Protein AF-A0A2K3P2I1-F1 (afdb_monomer_lite)

Radius of gyration: 15.12 Å; chains: 1; bounding box: 37×25×28 Å

Sequence (53 aa):
DPLRGGKEDLFDHIVSIVHSNDSDALLKDATAPPRRRLVPEILLKLAHNISPF

Organism: Trifolium pratense (NCBI:txid57577)

Foldseek 3Di:
DLLQLDDDPVVVVVLCVVCVPPPVSVVCVVVDDRDDRNDDVVVVVVCVVVDPD

Secondary structure (DSSP, 8-state):
-GGGT---HHHHHHHHHHSTT-HHHHHHHHTPPPPP-SS-HHHHHHHHHH---

Structure (mmCIF, N/CA/C/O backbone):
data_AF-A0A2K3P2I1-F1
#
_entry.id   AF-A0A2K3P2I1-F1
#
loop_
_atom_site.group_PDB
_atom_site.id
_atom_site.type_symbol
_atom_site.label_atom_id
_atom_site.label_alt_id
_atom_site.label_comp_id
_atom_site.label_asym_id
_atom_site.label_entity_id
_atom_site.label_seq_id
_atom_site.pdbx_PDB_ins_code
_atom_site.Cartn_x
_atom_site.Cartn_y
_atom_site.Cartn_z
_atom_site.occupancy
_atom_site.B_iso_or_equiv
_atom_site.auth_seq_id
_atom_site.auth_comp_id
_atom_site.auth_asym_id
_atom_site.auth_atom_id
_atom_site.pdbx_PDB_model_num
ATOM 1 N N . ASP A 1 1 ? -2.005 -2.820 -10.652 1.00 63.81 1 ASP A N 1
ATOM 2 C CA . ASP A 1 1 ? -0.637 -3.186 -10.231 1.00 63.81 1 ASP A CA 1
ATOM 3 C C . ASP A 1 1 ? -0.373 -2.520 -8.883 1.00 63.81 1 ASP A C 1
ATOM 5 O O . ASP A 1 1 ? -0.298 -1.286 -8.843 1.00 63.81 1 ASP A O 1
ATOM 9 N N . PRO A 1 2 ? -0.300 -3.328 -7.810 1.00 60.22 2 PRO A N 1
ATOM 10 C CA . PRO A 1 2 ? -0.234 -2.868 -6.418 1.00 60.22 2 PRO A CA 1
ATOM 11 C C . PRO A 1 2 ? 0.968 -1.975 -6.140 1.00 60.22 2 PRO A C 1
ATOM 13 O O . PRO A 1 2 ? 0.900 -1.016 -5.373 1.00 60.22 2 PRO A O 1
ATOM 16 N N . LEU A 1 3 ? 2.086 -2.254 -6.803 1.00 68.06 3 LEU A N 1
ATOM 17 C CA . LEU A 1 3 ? 3.357 -1.588 -6.541 1.00 68.06 3 LEU A CA 1
ATOM 18 C C . LEU A 1 3 ? 3.508 -0.294 -7.347 1.00 68.06 3 LEU A C 1
ATOM 20 O O . LEU A 1 3 ? 4.289 0.593 -6.983 1.00 68.06 3 LEU A O 1
ATOM 24 N N . ARG A 1 4 ? 2.727 -0.167 -8.425 1.00 66.62 4 ARG A N 1
ATOM 25 C CA . ARG A 1 4 ? 2.706 0.994 -9.324 1.00 66.62 4 ARG A CA 1
ATOM 26 C C . ARG A 1 4 ? 1.669 2.056 -8.966 1.00 66.62 4 ARG A C 1
ATOM 28 O O . ARG A 1 4 ? 1.620 3.066 -9.663 1.00 66.62 4 ARG A O 1
ATOM 35 N N . GLY A 1 5 ? 0.889 1.874 -7.899 1.00 64.62 5 GLY A N 1
ATOM 36 C CA . GLY A 1 5 ? -0.142 2.841 -7.500 1.00 64.62 5 GLY A CA 1
ATOM 37 C C . GLY A 1 5 ? -1.311 2.922 -8.489 1.00 64.62 5 GLY A C 1
ATOM 38 O O . GLY A 1 5 ? -1.967 3.956 -8.585 1.00 64.62 5 GLY A O 1
ATOM 39 N N . GLY A 1 6 ? -1.546 1.854 -9.260 1.00 67.62 6 GLY A N 1
ATOM 40 C CA . GLY A 1 6 ? -2.746 1.735 -10.088 1.00 67.62 6 GLY A CA 1
ATOM 41 C C . GLY A 1 6 ? -3.983 1.438 -9.239 1.00 67.62 6 GLY A C 1
ATOM 42 O O . GLY A 1 6 ? -3.863 0.985 -8.101 1.00 67.62 6 GLY A O 1
ATOM 43 N N . LYS A 1 7 ? -5.177 1.660 -9.806 1.00 63.41 7 LYS A N 1
ATOM 44 C CA . LYS A 1 7 ? -6.418 1.145 -9.213 1.00 63.41 7 LYS A CA 1
ATOM 45 C C . LYS A 1 7 ? -6.338 -0.378 -9.130 1.00 63.41 7 LYS A C 1
ATOM 47 O O . LYS A 1 7 ? -5.806 -1.030 -10.031 1.00 63.41 7 LYS A O 1
ATOM 52 N N . GLU A 1 8 ? -6.814 -0.915 -8.019 1.00 71.00 8 GLU A N 1
ATOM 53 C CA . GLU A 1 8 ? -6.790 -2.343 -7.734 1.00 71.00 8 GLU A CA 1
ATOM 54 C C . GLU A 1 8 ? -8.199 -2.784 -7.398 1.00 71.00 8 GLU A C 1
ATOM 56 O O . GLU A 1 8 ? -8.681 -2.508 -6.300 1.00 71.00 8 GLU A O 1
ATOM 61 N N . ASP A 1 9 ? -8.832 -3.483 -8.336 1.00 69.75 9 ASP A N 1
ATOM 62 C CA . ASP A 1 9 ? -10.216 -3.926 -8.183 1.00 69.75 9 ASP A CA 1
ATOM 63 C C . ASP A 1 9 ? -10.383 -4.833 -6.957 1.00 69.75 9 ASP A C 1
ATOM 65 O O . ASP A 1 9 ? -11.377 -4.735 -6.248 1.00 69.75 9 ASP A O 1
ATOM 69 N N . LEU A 1 10 ? -9.380 -5.665 -6.644 1.00 74.50 10 LEU A N 1
ATOM 70 C CA . LEU A 1 10 ? -9.403 -6.536 -5.466 1.00 74.50 10 LEU A CA 1
ATOM 71 C C . LEU A 1 10 ? -9.343 -5.745 -4.154 1.00 74.50 10 LEU A C 1
ATOM 73 O O . LEU A 1 10 ? -10.049 -6.072 -3.204 1.00 74.50 10 LEU A O 1
ATOM 77 N N . PHE A 1 11 ? -8.511 -4.705 -4.099 1.00 72.94 11 PHE A N 1
ATOM 78 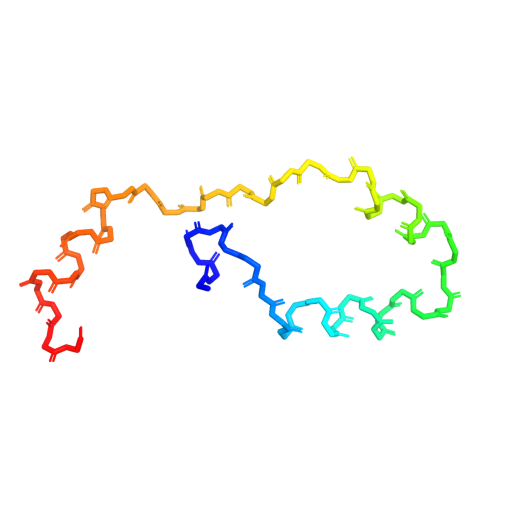C CA . PHE A 1 11 ? -8.415 -3.849 -2.922 1.00 72.94 11 PHE A CA 1
ATOM 79 C C . PHE A 1 11 ? -9.715 -3.068 -2.723 1.00 72.94 11 PHE A C 1
ATOM 81 O O . PHE A 1 11 ? -10.243 -3.063 -1.617 1.00 72.94 11 PHE A O 1
ATOM 88 N N . ASP A 1 12 ? -10.269 -2.490 -3.793 1.00 75.25 12 ASP A N 1
ATOM 89 C CA . ASP A 1 12 ? -11.555 -1.782 -3.747 1.00 75.25 12 ASP A CA 1
ATOM 90 C C . ASP A 1 12 ? -12.687 -2.717 -3.294 1.00 75.25 12 ASP A C 1
ATOM 92 O O . ASP A 1 12 ? -13.541 -2.322 -2.502 1.00 75.25 12 ASP A O 1
ATOM 96 N N . HIS A 1 13 ? -12.660 -3.983 -3.719 1.00 78.50 13 HIS A N 1
ATOM 97 C CA . HIS A 1 13 ? -13.634 -4.984 -3.289 1.00 78.50 13 HIS A CA 1
ATOM 98 C C . HIS A 1 13 ? -13.504 -5.323 -1.797 1.00 78.50 13 HIS A C 1
ATOM 100 O O . HIS A 1 13 ? -14.502 -5.356 -1.081 1.00 78.50 13 HIS A O 1
ATOM 106 N N . ILE A 1 14 ? -12.278 -5.525 -1.305 1.00 78.44 14 ILE A N 1
ATOM 107 C CA . ILE A 1 14 ? -12.017 -5.806 0.115 1.00 78.44 14 ILE A CA 1
ATOM 108 C C . ILE A 1 14 ? -12.412 -4.607 0.977 1.00 78.44 14 ILE A C 1
ATOM 110 O O . ILE A 1 14 ? -13.101 -4.777 1.977 1.00 78.44 14 ILE A O 1
ATOM 114 N N . VAL A 1 15 ? -12.033 -3.396 0.575 1.00 77.44 15 VAL A N 1
ATOM 115 C CA . VAL A 1 15 ? -12.412 -2.152 1.255 1.00 77.44 15 VAL A CA 1
ATOM 116 C C . VAL A 1 15 ? -13.929 -1.985 1.278 1.00 77.44 15 VAL A C 1
ATOM 118 O O . VAL A 1 15 ? -14.491 -1.673 2.325 1.00 77.44 15 VAL A O 1
ATOM 121 N N . SER A 1 16 ? -14.611 -2.266 0.166 1.00 78.31 16 SER A N 1
ATOM 122 C CA . SER A 1 16 ? -16.072 -2.213 0.103 1.00 78.31 16 SER A CA 1
ATOM 123 C C . SER A 1 16 ? -16.738 -3.223 1.039 1.00 78.31 16 SER A C 1
ATOM 125 O O . SER A 1 16 ? -17.798 -2.903 1.574 1.00 78.31 16 SER A O 1
ATOM 127 N N . ILE A 1 17 ? -16.149 -4.409 1.242 1.00 79.75 17 ILE A N 1
ATOM 128 C CA . ILE A 1 17 ? -16.641 -5.445 2.170 1.00 79.75 17 ILE A CA 1
ATOM 129 C C . ILE A 1 17 ? -16.341 -5.077 3.632 1.00 79.75 17 ILE A C 1
ATOM 131 O O . ILE A 1 17 ? -17.168 -5.284 4.515 1.00 79.75 17 ILE A O 1
ATOM 135 N N . VAL A 1 18 ? -15.162 -4.520 3.907 1.00 80.31 18 VAL A N 1
ATOM 136 C CA . VAL A 1 18 ? -14.749 -4.142 5.267 1.00 80.31 18 VAL A CA 1
ATOM 137 C C . VAL A 1 18 ? -15.520 -2.914 5.754 1.00 80.31 18 VAL A C 1
ATOM 139 O O . VAL A 1 18 ? -15.926 -2.865 6.911 1.00 80.31 18 VAL A O 1
ATOM 142 N N . HIS A 1 19 ? -15.783 -1.947 4.873 1.00 76.94 19 HIS A N 1
ATOM 143 C CA . HIS A 1 19 ? -16.499 -0.714 5.209 1.00 76.94 19 HIS A CA 1
ATOM 144 C C . HIS A 1 19 ? -18.012 -0.774 4.945 1.00 76.94 19 HIS A C 1
ATOM 146 O O . HIS A 1 19 ? -18.692 0.235 5.125 1.00 76.94 19 HIS A O 1
ATOM 152 N N . SER A 1 20 ? -18.583 -1.927 4.557 1.00 71.25 20 SER A N 1
ATOM 153 C CA . SER A 1 20 ? -20.025 -2.031 4.242 1.00 71.25 20 SER A CA 1
ATOM 154 C C . SER A 1 20 ? -20.937 -1.659 5.414 1.00 71.25 20 SER A C 1
ATOM 156 O O . S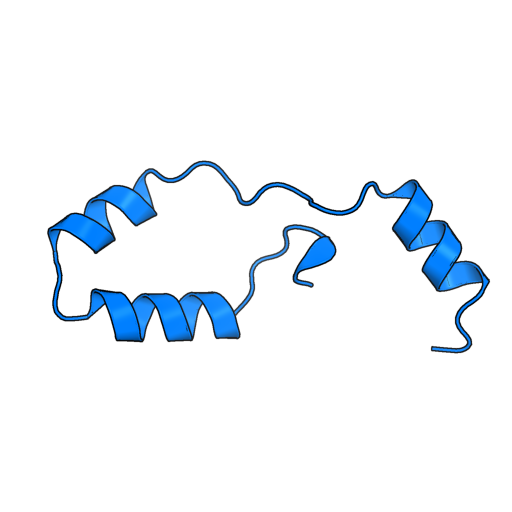ER A 1 20 ? -22.101 -1.333 5.204 1.00 71.25 20 SER A O 1
ATOM 158 N N . ASN A 1 21 ? -20.419 -1.743 6.641 1.00 69.00 21 ASN A N 1
ATOM 159 C CA . ASN A 1 21 ? -21.174 -1.545 7.872 1.00 69.00 21 ASN A CA 1
ATOM 160 C C . ASN A 1 21 ? -20.693 -0.330 8.687 1.00 69.00 21 ASN A C 1
ATOM 162 O O . ASN A 1 21 ? -21.130 -0.163 9.822 1.00 69.00 21 ASN A O 1
ATOM 166 N N . ASP A 1 22 ? -19.784 0.487 8.136 1.00 72.75 22 ASP A N 1
ATOM 167 C CA . ASP A 1 22 ? -19.116 1.564 8.875 1.00 72.75 22 ASP A CA 1
ATOM 168 C C . ASP A 1 22 ? -19.051 2.859 8.042 1.00 72.75 22 ASP A C 1
ATOM 170 O O . ASP A 1 22 ? -18.153 3.092 7.225 1.00 72.75 22 ASP A O 1
ATOM 174 N N . SER A 1 23 ? -20.057 3.717 8.229 1.00 71.81 23 SER A N 1
ATOM 175 C CA . SER A 1 23 ? -20.248 4.963 7.470 1.00 71.81 23 SER A CA 1
ATOM 176 C C . SER A 1 23 ? -19.130 5.990 7.680 1.00 71.81 23 SER A C 1
ATOM 178 O O . SER A 1 23 ? -18.804 6.747 6.764 1.00 71.81 23 SER A O 1
ATOM 180 N N . ASP A 1 24 ? -18.501 5.993 8.855 1.00 73.00 24 ASP A N 1
ATOM 181 C CA . ASP A 1 24 ? -17.356 6.858 9.158 1.00 73.00 24 ASP A CA 1
ATOM 182 C C . ASP A 1 24 ? -16.095 6.457 8.383 1.00 73.00 24 ASP A C 1
ATOM 184 O O . ASP A 1 24 ? -15.267 7.307 8.035 1.00 73.00 24 ASP A O 1
ATOM 188 N N . ALA A 1 25 ? -15.939 5.166 8.088 1.00 68.81 25 ALA A N 1
ATOM 189 C CA . ALA A 1 25 ? -14.803 4.666 7.329 1.00 68.81 25 ALA A CA 1
ATOM 190 C C . ALA A 1 25 ? -14.928 5.013 5.837 1.00 68.81 25 ALA A C 1
ATOM 192 O O . ALA A 1 25 ? -13.948 5.439 5.228 1.00 68.81 25 ALA A O 1
ATOM 193 N N . LEU A 1 26 ? -16.146 4.962 5.283 1.00 67.50 26 LEU A N 1
ATOM 194 C CA . LEU A 1 26 ? -16.441 5.394 3.909 1.00 67.50 26 LEU A CA 1
ATOM 195 C C . LEU A 1 26 ? -16.104 6.873 3.663 1.00 67.50 26 LEU A C 1
ATOM 197 O O . LEU A 1 26 ? -15.527 7.214 2.630 1.00 67.50 26 LEU A O 1
ATOM 201 N N . LEU A 1 27 ? -16.425 7.756 4.616 1.00 72.25 27 LEU A N 1
ATOM 202 C CA . LEU A 1 27 ? -16.116 9.187 4.499 1.00 72.25 27 LEU A CA 1
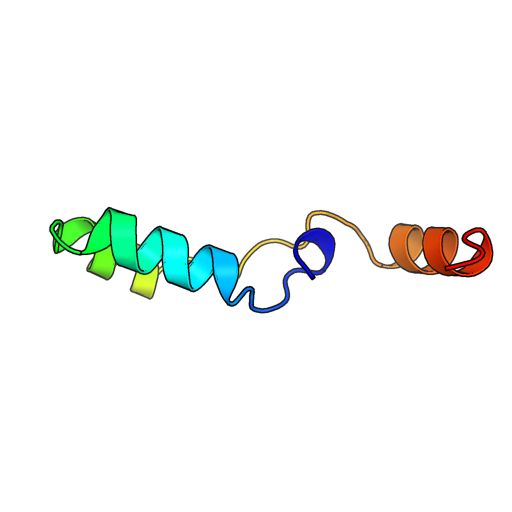ATOM 203 C C . LEU A 1 27 ? -14.608 9.460 4.516 1.00 72.25 27 LEU A C 1
ATOM 205 O O . LEU A 1 27 ? -14.119 10.298 3.757 1.00 72.25 27 LEU A O 1
ATOM 209 N N . LYS A 1 28 ? -13.857 8.738 5.354 1.00 72.62 28 LYS A N 1
ATOM 210 C CA . LYS A 1 28 ? -12.394 8.865 5.421 1.00 72.62 28 LYS A CA 1
ATOM 211 C C . LYS A 1 28 ? -11.732 8.368 4.144 1.00 72.62 28 LYS A C 1
ATOM 213 O O . LYS A 1 28 ? -10.824 9.032 3.645 1.00 72.62 28 LYS A O 1
ATOM 218 N N . ASP A 1 29 ? -12.228 7.269 3.590 1.00 68.81 29 ASP A N 1
ATOM 219 C CA . ASP A 1 29 ? -11.689 6.674 2.370 1.00 68.81 29 ASP A CA 1
ATOM 220 C C . ASP A 1 29 ? -11.920 7.568 1.138 1.00 68.81 29 ASP A C 1
ATOM 222 O O . ASP A 1 29 ? -11.023 7.738 0.314 1.00 68.81 29 ASP A O 1
ATOM 226 N N . ALA A 1 30 ? -13.064 8.266 1.069 1.00 72.31 30 ALA A N 1
ATOM 227 C CA . ALA A 1 30 ? -13.356 9.242 0.010 1.00 72.31 30 ALA A CA 1
ATOM 228 C C . ALA A 1 30 ? -12.406 10.458 0.005 1.00 72.31 30 ALA A C 1
ATOM 230 O O . ALA A 1 30 ? -12.203 11.086 -1.035 1.00 72.31 30 ALA A O 1
ATOM 231 N N . THR A 1 31 ? -11.820 10.794 1.158 1.00 78.75 31 THR A N 1
ATOM 232 C CA . THR A 1 31 ? -10.863 11.908 1.306 1.00 78.75 31 THR A CA 1
ATOM 233 C C . THR A 1 31 ? -9.402 11.460 1.297 1.00 78.75 31 THR A C 1
ATOM 235 O O . THR A 1 31 ? -8.499 12.297 1.393 1.00 78.75 31 THR A O 1
ATOM 238 N N . ALA A 1 32 ? -9.149 10.151 1.200 1.00 72.69 32 ALA A N 1
ATOM 239 C CA . ALA A 1 32 ? -7.808 9.611 1.311 1.00 72.69 32 ALA A CA 1
ATOM 240 C C . ALA A 1 32 ? -6.923 10.087 0.142 1.00 72.69 32 ALA A C 1
ATOM 242 O O . ALA A 1 32 ? -7.355 10.111 -1.015 1.00 72.69 32 ALA A O 1
ATOM 243 N N . PRO A 1 33 ? -5.662 10.467 0.417 1.00 71.00 33 PRO A N 1
ATOM 244 C CA . PRO A 1 33 ? -4.732 10.846 -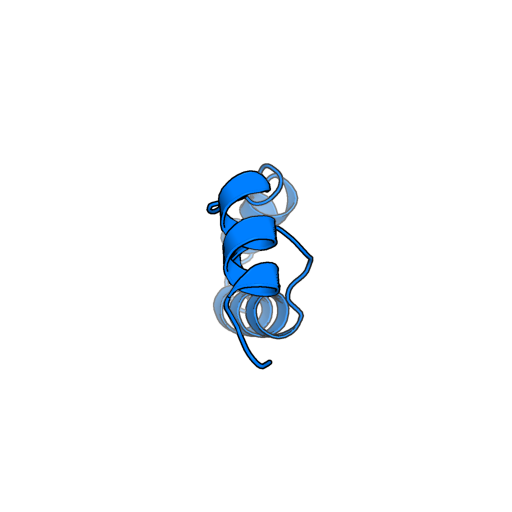0.632 1.00 71.00 33 PRO A CA 1
ATOM 245 C C . PRO A 1 33 ? -4.492 9.670 -1.591 1.00 71.00 33 PRO A C 1
ATOM 247 O O . PRO A 1 33 ? -4.536 8.508 -1.172 1.00 71.00 33 PRO A O 1
ATOM 250 N N . PRO A 1 34 ? -4.189 9.950 -2.872 1.00 71.25 34 PRO A N 1
ATOM 251 C CA . PRO A 1 34 ? -3.931 8.910 -3.858 1.00 71.25 34 PRO A CA 1
ATOM 252 C C . PRO A 1 34 ? -2.844 7.947 -3.368 1.00 71.25 34 PRO A C 1
ATOM 254 O O . PRO A 1 34 ? -1.832 8.366 -2.793 1.00 71.25 34 PRO A O 1
ATOM 257 N N . ARG A 1 35 ? -3.073 6.643 -3.588 1.00 69.06 35 ARG A N 1
ATOM 258 C CA . ARG A 1 35 ? -2.206 5.569 -3.086 1.00 69.06 35 ARG A CA 1
ATOM 259 C C . ARG A 1 35 ? -0.762 5.822 -3.501 1.00 69.06 35 ARG A C 1
ATOM 261 O O . ARG A 1 35 ? -0.452 6.033 -4.674 1.00 69.06 35 ARG A O 1
ATOM 268 N N . ARG A 1 36 ? 0.133 5.807 -2.514 1.00 67.06 36 ARG A N 1
ATOM 269 C CA . ARG A 1 36 ? 1.554 6.076 -2.733 1.00 67.06 36 ARG A CA 1
ATOM 270 C C . ARG A 1 36 ? 2.166 4.956 -3.570 1.00 67.06 36 ARG A C 1
ATOM 272 O O . ARG A 1 36 ? 2.017 3.784 -3.237 1.00 67.06 36 ARG A O 1
ATOM 279 N N . ARG A 1 37 ? 2.900 5.323 -4.628 1.00 71.56 37 ARG A N 1
ATOM 280 C CA . ARG A 1 37 ? 3.778 4.384 -5.341 1.00 71.56 37 ARG A CA 1
ATOM 281 C C . ARG A 1 37 ? 4.832 3.898 -4.355 1.00 71.56 37 ARG A C 1
ATOM 283 O O . ARG A 1 37 ? 5.662 4.684 -3.904 1.00 71.56 37 ARG A O 1
ATOM 290 N N . LEU A 1 38 ? 4.777 2.613 -4.026 1.00 71.00 38 LEU A N 1
ATOM 291 C CA . LEU A 1 38 ? 5.762 1.974 -3.158 1.00 71.00 38 LEU A CA 1
ATOM 292 C C . LEU A 1 38 ? 7.047 1.653 -3.922 1.00 71.00 38 LEU A C 1
ATOM 294 O O . LEU A 1 38 ? 8.113 1.577 -3.319 1.00 71.00 38 LEU A O 1
ATOM 298 N N . VAL A 1 39 ? 6.953 1.504 -5.249 1.00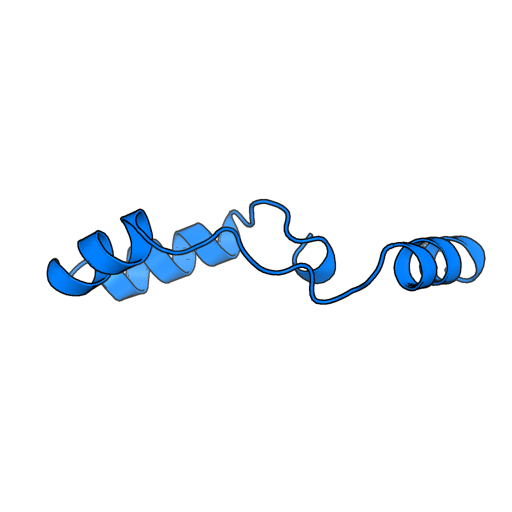 74.88 39 VAL A N 1
ATOM 299 C CA . VAL A 1 39 ? 8.102 1.181 -6.092 1.00 74.88 39 VAL A CA 1
ATOM 300 C C . VAL A 1 39 ? 8.386 2.313 -7.086 1.00 74.88 39 VAL A C 1
ATOM 302 O O . VAL A 1 39 ? 7.534 2.632 -7.926 1.00 74.88 39 VAL A O 1
ATOM 305 N N . PRO A 1 40 ? 9.584 2.926 -7.031 1.00 79.50 40 PRO A N 1
ATOM 306 C CA . PRO A 1 40 ? 10.020 3.878 -8.040 1.00 79.50 40 PRO A CA 1
ATOM 307 C C . PRO A 1 40 ? 10.187 3.197 -9.401 1.00 79.50 40 PRO A C 1
ATOM 309 O O . PRO A 1 40 ? 10.554 2.029 -9.518 1.00 79.50 40 PRO A O 1
ATOM 312 N N . GLU A 1 41 ? 9.950 3.957 -10.464 1.00 80.06 41 GLU A N 1
ATOM 313 C CA . GLU A 1 41 ? 9.849 3.419 -11.822 1.00 80.06 41 GLU A CA 1
ATOM 314 C C . GLU A 1 41 ? 11.129 2.747 -12.335 1.00 80.06 41 GLU A C 1
ATOM 316 O O . GLU A 1 41 ? 11.066 1.829 -13.149 1.00 80.06 41 GLU A O 1
ATOM 321 N N . ILE A 1 42 ? 12.285 3.165 -11.822 1.00 82.19 42 ILE A N 1
ATOM 322 C CA . ILE A 1 42 ? 13.591 2.592 -12.161 1.00 82.19 42 ILE A CA 1
ATOM 323 C C . ILE A 1 42 ? 13.654 1.112 -11.765 1.00 82.19 42 ILE A C 1
ATOM 325 O O . ILE A 1 42 ? 14.079 0.289 -12.570 1.00 82.19 42 ILE A O 1
ATOM 329 N N . LEU A 1 43 ? 13.168 0.755 -10.571 1.00 84.12 43 LEU A N 1
ATOM 330 C CA . LEU A 1 43 ? 13.162 -0.635 -10.104 1.00 84.12 43 LEU A CA 1
ATOM 331 C C . LEU A 1 43 ? 12.199 -1.501 -10.921 1.00 84.12 43 LEU A C 1
ATOM 333 O O . LEU A 1 43 ? 12.482 -2.664 -11.178 1.00 84.12 43 LEU A O 1
ATOM 337 N N . LEU A 1 44 ? 11.094 -0.921 -11.391 1.00 80.81 44 LEU A N 1
ATOM 338 C CA . LEU A 1 44 ? 10.130 -1.616 -12.243 1.00 80.81 44 LEU A CA 1
ATOM 339 C C . LEU A 1 44 ? 10.663 -1.854 -13.658 1.00 80.81 44 LEU A C 1
ATOM 341 O O . LEU A 1 44 ? 10.419 -2.911 -14.232 1.00 80.81 44 LEU A O 1
ATOM 345 N N . LYS A 1 45 ? 11.388 -0.883 -14.225 1.00 84.56 45 LYS A N 1
ATOM 346 C CA . LYS A 1 45 ? 12.069 -1.040 -15.520 1.00 84.56 45 LYS A CA 1
ATOM 347 C C . LYS A 1 45 ? 13.183 -2.077 -15.427 1.00 84.56 45 LYS A C 1
ATOM 349 O O . LYS A 1 45 ? 13.327 -2.899 -16.322 1.00 84.56 45 LYS A O 1
ATOM 354 N N . LEU A 1 46 ? 13.930 -2.067 -14.325 1.00 86.00 46 LEU A N 1
ATOM 355 C CA . LEU A 1 46 ? 14.958 -3.062 -14.051 1.00 86.00 46 LEU A CA 1
ATOM 356 C C . LEU A 1 46 ? 14.353 -4.465 -13.926 1.00 86.00 46 LEU A C 1
ATOM 358 O O . LEU A 1 46 ? 14.814 -5.376 -14.600 1.00 86.00 46 LEU A O 1
ATOM 362 N N . ALA A 1 47 ? 13.284 -4.624 -13.143 1.00 85.12 47 ALA A N 1
ATOM 363 C CA . ALA A 1 47 ? 12.578 -5.896 -13.027 1.00 85.12 47 ALA A CA 1
ATOM 364 C C . ALA A 1 47 ? 12.092 -6.405 -14.393 1.00 85.12 47 ALA A C 1
ATOM 366 O O . ALA A 1 47 ? 12.310 -7.567 -14.696 1.00 85.12 47 ALA A O 1
ATOM 367 N N . HIS A 1 48 ? 11.531 -5.540 -15.245 1.00 82.19 48 HIS A N 1
ATOM 368 C CA . HIS A 1 48 ? 11.100 -5.921 -16.596 1.00 82.19 48 HIS A CA 1
ATOM 369 C C . HIS A 1 48 ? 12.257 -6.355 -17.511 1.00 82.19 48 HIS A C 1
ATOM 371 O O . HIS A 1 48 ? 12.093 -7.259 -18.315 1.00 82.19 48 HIS A O 1
ATOM 377 N N . ASN A 1 49 ? 13.434 -5.738 -17.383 1.00 86.75 49 ASN A N 1
ATOM 378 C CA . ASN A 1 49 ? 14.593 -6.087 -18.211 1.00 86.75 49 ASN A CA 1
ATOM 379 C C . ASN A 1 49 ? 15.266 -7.405 -17.800 1.00 86.75 49 ASN A C 1
ATOM 381 O O . ASN A 1 49 ? 15.961 -8.007 -18.614 1.00 86.75 49 ASN A O 1
ATOM 385 N N . ILE A 1 50 ? 15.128 -7.817 -16.537 1.00 87.50 50 ILE A N 1
ATOM 386 C CA . ILE A 1 50 ? 15.766 -9.033 -16.004 1.00 87.50 50 ILE A CA 1
ATOM 387 C C . ILE A 1 50 ? 14.763 -10.195 -15.931 1.00 87.50 50 ILE A C 1
ATOM 389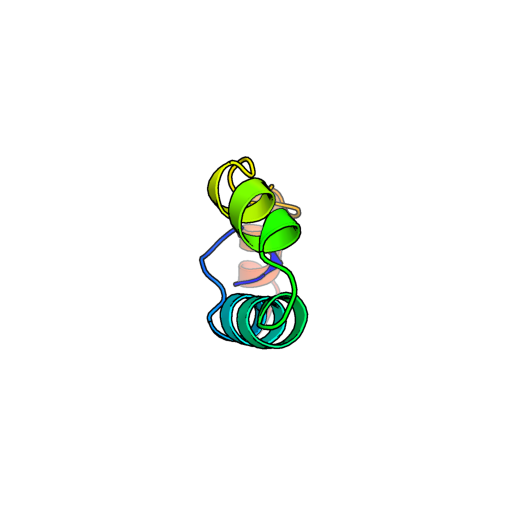 O O . ILE A 1 50 ? 15.149 -11.362 -15.973 1.00 87.50 50 ILE A O 1
ATOM 393 N N . SER A 1 51 ? 13.474 -9.884 -15.801 1.00 83.69 51 SER A N 1
ATOM 394 C CA . SER A 1 51 ? 12.400 -10.866 -15.728 1.00 83.69 51 SER A CA 1
ATOM 395 C C . SER A 1 51 ? 12.137 -11.479 -17.107 1.00 83.69 51 SER A C 1
ATOM 397 O O . SER A 1 51 ? 11.960 -10.742 -18.074 1.00 83.69 51 SER A O 1
ATOM 399 N N . PRO A 1 52 ? 12.044 -12.815 -17.213 1.00 74.50 52 PRO A N 1
ATOM 400 C CA . PRO A 1 52 ? 11.539 -13.483 -18.411 1.00 74.50 52 PRO A CA 1
ATOM 401 C C . PRO A 1 52 ? 10.002 -13.409 -18.540 1.00 74.50 52 PRO A C 1
ATOM 403 O O . PRO A 1 52 ? 9.451 -13.958 -19.493 1.00 74.50 52 PRO A O 1
ATOM 406 N N . PHE A 1 53 ? 9.327 -12.773 -17.577 1.00 57.22 53 PHE A N 1
ATOM 407 C CA . PHE A 1 53 ? 7.886 -12.508 -17.533 1.00 57.22 53 PHE A CA 1
ATOM 408 C C . PHE A 1 53 ? 7.585 -11.026 -17.744 1.00 57.22 53 PHE A C 1
ATOM 410 O O . PHE A 1 53 ? 8.302 -10.201 -17.122 1.00 57.22 53 PHE A O 1
#

pLDDT: mean 74.13, std 6.91, range [57.22, 87.5]